Protein 5K86 (pdb70)

Foldseek 3Di:
DDDDDDDDPDDDDDDD/DDDDDDDDPDDDDDDD/DDDDDDDDPDDDDDDD

Secondary structure (DSSP, 8-state):
----------------/----------------/----------------

Sequence (48 aa):
PGPGPGPRPGPGPGPGPGPGPGPRPGPGPGPGPGPGPGPRPGPGPGPG

Radius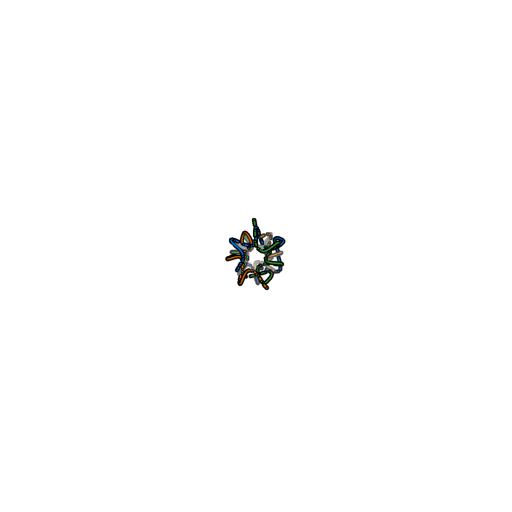 of gyration: 20.11 Å; Cα contacts (8 Å, |Δi|>4): 127; chains: 3; bounding box: 55×11×49 Å

B-factor: mean 10.64, std 6.13, range [3.64, 45.15]

Solvent-accessible surface area: 4493 Å² total

Structure (mmCIF, N/CA/C/O backbone):
data_5K86
#
_entry.id   5K86
#
_cell.length_a   27.490
_cell.length_b   18.240
_cell.length_c   48.840
_cell.angle_alpha   90.00
_cell.angle_beta   91.66
_cell.angle_gamma   90.00
#
_symmetry.space_group_name_H-M   'P 1 21 1'
#
loop_
_entity.id
_entity.type
_entity.pdbx_description
1 polymer 'Aza-glycine containing collagen peptide'
2 non-polymer 'SULFATE ION'
3 water water
#
loop_
_atom_site.group_PDB
_atom_site.id
_atom_site.type_symbol
_atom_site.label_atom_id
_atom_site.label_alt_id
_atom_site.label_comp_id
_atom_site.label_asym_id
_atom_site.label_entity_id
_atom_site.label_seq_id
_atom_site.pdbx_PDB_ins_code
_atom_site.Cartn_x
_atom_site.Cartn_y
_atom_site.Cartn_z
_atom_site.occupancy
_atom_site.B_iso_or_equiv
_atom_site.auth_seq_id
_a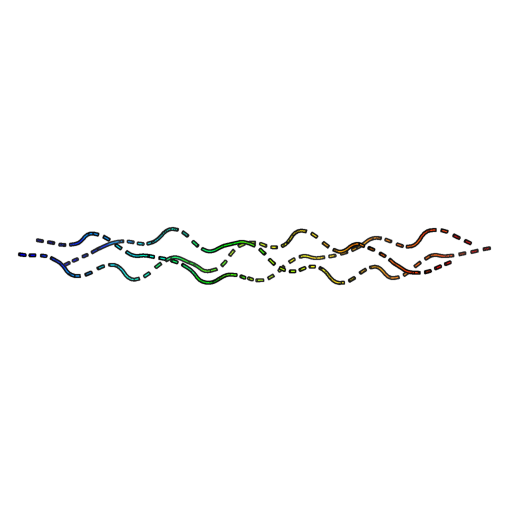tom_site.auth_comp_id
_atom_site.auth_asym_id
_atom_site.auth_atom_id
_atom_site.pdbx_PDB_model_num
ATOM 1 N N . PRO A 1 1 ? -14.118 2.529 -22.950 1.00 16.98 1 PRO A N 1
ATOM 2 C CA . PRO A 1 1 ? -13.441 3.829 -22.917 1.00 15.45 1 PRO A CA 1
ATOM 3 C C . PRO A 1 1 ? -12.362 3.840 -21.842 1.00 13.99 1 PRO A C 1
ATOM 4 O O . PRO A 1 1 ? -12.317 2.907 -21.023 1.00 13.71 1 PRO A O 1
ATOM 32 N N . GLY A 1 3 ? -10.235 4.427 -18.480 1.00 9.28 3 GLY A N 1
ATOM 33 C CA . GLY A 1 3 ? -10.603 4.574 -17.082 1.00 7.42 3 GLY A CA 1
ATOM 34 C C . GLY A 1 3 ? -9.670 5.533 -16.378 1.00 6.74 3 GLY A C 1
ATOM 35 O O . GLY A 1 3 ? -8.591 5.826 -16.860 1.00 7.16 3 GLY A O 1
ATOM 39 N N . PRO A 1 4 ? -10.066 5.960 -15.170 1.00 7.78 4 PRO A N 1
ATOM 40 C CA . PRO A 1 4 ? -9.267 6.924 -14.419 1.00 7.36 4 PRO A CA 1
ATOM 41 C C . PRO A 1 4 ? -8.037 6.242 -13.826 1.00 6.21 4 PRO A C 1
ATOM 42 O O . PRO A 1 4 ? -8.022 5.029 -13.609 1.00 5.79 4 PRO A O 1
ATOM 68 N N . GLY A 1 6 ? -5.431 4.809 -11.141 1.00 5.23 6 GLY A N 1
ATOM 69 C CA . GLY A 1 6 ? -5.644 4.140 -9.873 1.00 4.99 6 GLY A CA 1
ATOM 70 C C . GLY A 1 6 ? -5.244 4.969 -8.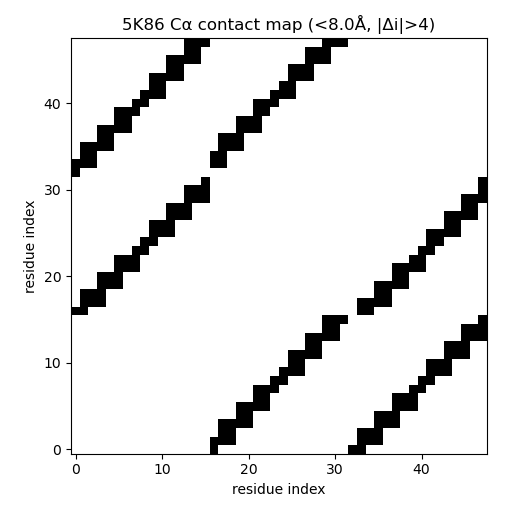661 1.00 5.31 6 GLY A C 1
ATOM 71 O O . GLY A 1 6 ? -4.732 6.071 -8.774 1.00 6.11 6 GLY A O 1
ATOM 75 N N . PRO A 1 7 ? -5.461 4.433 -7.456 1.00 4.94 7 PRO A N 1
ATOM 76 C CA . PRO A 1 7 ? -5.170 5.151 -6.220 1.00 5.62 7 PRO A CA 1
ATOM 77 C C . PRO A 1 7 ? -3.688 5.064 -5.865 1.00 4.99 7 PRO A C 1
ATOM 78 O O . PRO A 1 7 ? -2.929 4.301 -6.486 1.00 4.90 7 PRO A O 1
ATOM 104 N N . GLY A 1 9 ? -0.241 3.984 -4.162 1.00 4.17 9 GLY A N 1
ATOM 105 C CA . GLY A 1 9 ? 0.279 2.698 -3.717 1.00 4.90 9 GLY A CA 1
ATOM 106 C C . GLY A 1 9 ? 0.452 2.616 -2.206 1.00 4.15 9 GLY A C 1
ATOM 107 O O . GLY A 1 9 ? 0.243 3.597 -1.482 1.00 4.73 9 GLY A O 1
ATOM 111 N N . PRO A 1 10 ? 0.876 1.443 -1.732 1.00 3.91 10 PRO A N 1
ATOM 112 C CA . PRO A 1 10 ? 1.151 1.247 -0.305 1.00 4.54 10 PRO A CA 1
ATOM 113 C C . PRO A 1 10 ? 2.427 1.969 0.114 1.00 4.15 10 PRO A C 1
ATOM 114 O O . PRO A 1 10 ? 3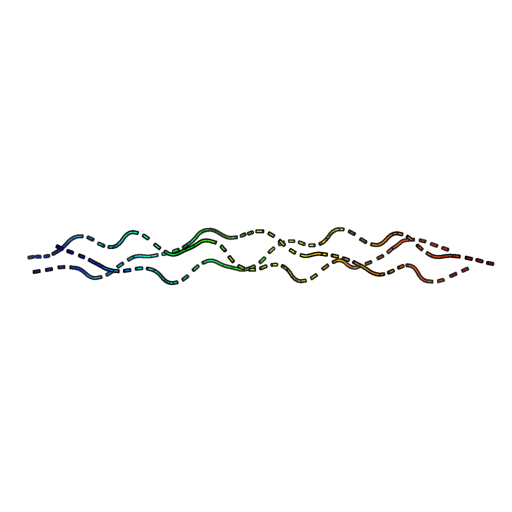.250 2.388 -0.700 1.00 4.89 10 PRO A O 1
ATOM 125 N N . ARG A 1 11 ? 2.600 2.092 1.429 1.00 3.64 11 ARG A N 1
ATOM 126 C CA . ARG A 1 11 ? 3.771 2.735 2.007 1.00 4.63 11 ARG A CA 1
ATOM 127 C C . ARG A 1 11 ? 5.016 1.931 1.749 1.00 4.82 11 ARG A C 1
ATOM 128 O O . ARG A 1 11 ? 5.044 0.705 1.869 1.00 5.21 11 ARG A O 1
ATOM 155 N N . PRO A 1 13 ? 9.285 1.029 1.945 1.00 5.43 13 PRO A N 1
ATOM 156 C CA . PRO A 1 13 ? 10.108 0.314 2.918 1.00 6.19 13 PRO A CA 1
ATOM 157 C C . PRO A 1 13 ? 10.870 1.239 3.840 1.00 6.25 13 PRO A C 1
ATOM 158 O O . PRO A 1 13 ? 10.852 2.459 3.687 1.00 5.99 13 PRO A O 1
ATOM 184 N N . GLY A 1 15 ? 13.821 3.263 5.864 1.00 4.66 15 GLY A N 1
ATOM 185 C CA . GLY A 1 15 ? 15.091 3.883 5.586 1.00 5.18 15 GLY A CA 1
ATOM 186 C C . GLY A 1 15 ? 16.275 3.134 6.146 1.00 4.30 15 GLY A C 1
ATOM 187 O O . GLY A 1 15 ? 16.142 2.117 6.832 1.00 4.85 15 GLY A O 1
ATOM 191 N N . PRO A 1 16 ? 17.478 3.643 5.877 1.00 4.61 16 PRO A N 1
ATOM 192 C CA . PRO A 1 16 ? 18.695 3.001 6.365 1.00 4.55 16 PRO A CA 1
ATOM 193 C C . PRO A 1 16 ? 18.961 3.325 7.823 1.00 4.04 16 PRO A C 1
ATOM 194 O O . PRO A 1 16 ? 18.381 4.264 8.381 1.00 3.94 16 PRO A O 1
ATOM 220 N N . GLY A 1 18 ? 20.547 4.798 11.226 1.00 4.36 18 GLY A N 1
ATOM 221 C CA . GLY A 1 18 ? 21.202 6.021 11.608 1.00 4.61 18 GLY A CA 1
ATOM 222 C C . GLY A 1 18 ? 22.697 5.872 11.770 1.00 4.54 18 GLY A C 1
ATOM 223 O O . GLY A 1 18 ? 23.237 4.747 11.739 1.00 4.74 18 GLY A O 1
ATOM 227 N N . PRO A 1 19 ? 23.401 6.994 11.938 1.00 5.71 19 PRO A N 1
ATOM 228 C CA . PRO A 1 19 ? 24.845 6.936 12.190 1.00 6.39 19 PRO A CA 1
ATOM 229 C C . PRO A 1 19 ? 25.145 6.480 13.622 1.00 6.05 19 PRO A C 1
ATOM 230 O O . PRO A 1 19 ? 24.274 6.430 14.480 1.00 5.91 19 PRO A O 1
ATOM 256 N N . GLY A 1 21 ? 26.088 6.632 17.491 1.00 9.64 21 GLY A N 1
ATOM 257 C CA . GLY A 1 21 ? 25.728 7.602 18.509 1.00 10.75 21 GLY A CA 1
ATOM 258 C C . GLY A 1 21 ? 26.825 8.537 18.954 1.00 11.17 21 GLY A C 1
ATOM 259 O O . GLY A 1 21 ? 27.990 8.408 18.564 1.00 12.09 21 GLY A O 1
ATOM 263 N N . PRO A 1 22 ? 26.492 9.457 19.884 1.00 12.72 22 PRO A N 1
ATOM 264 C CA . PRO A 1 22 ? 27.463 10.453 20.352 1.00 13.59 22 PRO A CA 1
ATOM 265 C C . PRO A 1 22 ? 28.694 9.781 20.957 1.00 12.93 22 PRO A C 1
ATOM 266 O O . PRO A 1 22 ? 2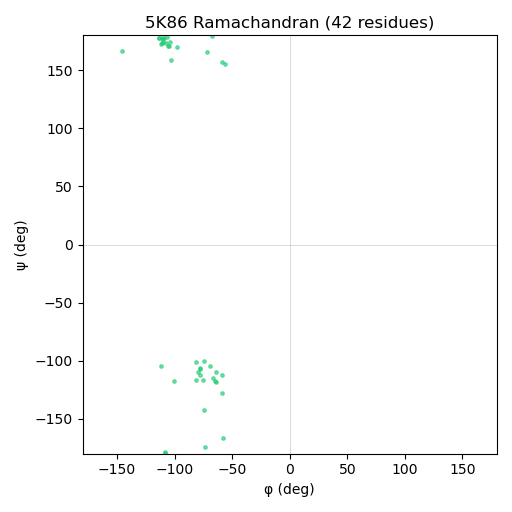8.581 8.786 21.676 1.00 13.77 22 PRO A O 1
ATOM 292 N N . GLY A 1 24 ? 31.596 8.795 23.457 1.00 14.46 24 GLY A N 1
ATOM 293 C CA . GLY A 1 24 ? 31.787 8.802 24.896 1.00 15.37 24 GLY A CA 1
ATOM 294 C C . GLY A 1 24 ? 33.006 9.613 25.313 1.00 17.53 24 GLY A C 1
ATOM 295 O O . GLY A 1 24 ? 33.639 10.252 24.479 1.00 18.42 24 GLY A O 1
ATOM 300 N N . PRO B 1 1 ? -10.874 0.507 -21.271 1.00 12.11 1 PRO B N 1
ATOM 301 C CA . PRO B 1 1 ? -10.103 -0.432 -20.463 1.00 11.04 1 PRO B CA 1
ATOM 302 C C . PRO B 1 1 ? -9.864 0.133 -19.092 1.00 8.85 1 PRO B C 1
ATOM 303 O O . PRO B 1 1 ? -10.166 1.298 -18.868 1.00 9.03 1 PRO B O 1
ATOM 331 N N . GLY B 1 3 ? -7.972 1.912 -16.135 1.00 6.74 3 GLY B N 1
ATOM 332 C CA . GLY B 1 3 ? -7.092 3.061 -16.159 1.00 6.15 3 GLY B CA 1
ATOM 333 C C . GLY B 1 3 ? -5.656 2.744 -15.849 1.00 5.96 3 GLY B C 1
ATOM 334 O O . GLY B 1 3 ? -5.304 1.620 -15.476 1.00 6.44 3 GLY B O 1
ATOM 338 N N . PRO B 1 4 ? -4.777 3.738 -16.017 1.00 6.47 4 PRO B N 1
ATOM 339 C CA . PRO B 1 4 ? -3.379 3.571 -15.637 1.00 6.69 4 PRO B CA 1
ATOM 340 C C . PRO B 1 4 ? -3.179 3.383 -14.140 1.00 5.91 4 PRO B C 1
ATOM 341 O O . PRO B 1 4 ? -4.052 3.686 -13.354 1.00 6.00 4 PRO B O 1
ATOM 367 N N . GLY B 1 6 ? -1.937 4.101 -10.330 1.00 6.29 6 GLY B N 1
ATOM 368 C CA . GLY B 1 6 ? -1.816 5.285 -9.506 1.00 5.45 6 GLY B CA 1
ATOM 369 C C . GLY B 1 6 ? -0.391 5.713 -9.264 1.00 5.00 6 GLY B C 1
ATOM 370 O O . GLY B 1 6 ? 0.570 5.082 -9.736 1.00 5.79 6 GLY B O 1
ATOM 374 N N . PRO B 1 7 ? -0.231 6.786 -8.492 1.00 5.59 7 PRO B N 1
ATOM 375 C CA . PRO B 1 7 ? 1.101 7.252 -8.149 1.00 6.17 7 PRO B CA 1
ATOM 376 C C . PRO B 1 7 ? 1.750 6.418 -7.042 1.00 5.80 7 PRO B C 1
ATOM 377 O O . PRO B 1 7 ? 1.075 5.662 -6.342 1.00 5.04 7 PRO B O 1
ATOM 403 N N . GLY B 1 9 ? 3.217 5.176 -3.524 1.00 4.20 9 GLY B N 1
ATOM 404 C CA . GLY B 1 9 ? 2.737 5.349 -2.170 1.00 4.65 9 GLY B CA 1
ATOM 405 C C . GLY B 1 9 ? 3.634 6.206 -1.301 1.00 5.19 9 GLY B C 1
ATOM 406 O O . GLY B 1 9 ? 4.730 6.617 -1.711 1.00 5.39 9 GLY B O 1
ATOM 410 N N . PRO B 1 10 ? 3.191 6.425 -0.061 1.00 4.97 10 PRO B N 1
ATOM 411 C CA . PRO B 1 10 ? 3.968 7.163 0.936 1.00 4.82 10 PRO B CA 1
ATOM 412 C C . PRO B 1 10 ? 5.332 6.550 1.158 1.00 4.75 10 PRO B C 1
ATOM 413 O O . PRO B 1 10 ? 5.523 5.367 0.954 1.00 5.42 10 PRO B O 1
ATOM 424 N N . ARG B 1 11 ? 6.265 7.373 1.622 1.00 5.38 11 ARG B N 1
ATOM 425 C CA . ARG B 1 11 ? 7.559 6.831 1.990 1.00 6.02 11 ARG B CA 1
ATOM 426 C C . ARG B 1 11 ? 7.455 6.061 3.295 1.00 5.18 11 ARG B C 1
ATOM 427 O O . ARG B 1 11 ? 6.612 6.295 4.139 1.00 5.18 11 ARG B O 1
ATOM 454 N N . PRO B 1 13 ? 8.924 3.830 6.731 1.00 4.32 13 PRO B N 1
ATOM 455 C CA . PRO B 1 13 ? 9.336 4.204 8.078 1.00 4.66 13 PRO B CA 1
ATOM 456 C C . PRO B 1 13 ? 10.749 4.724 8.154 1.00 4.55 13 PRO B C 1
ATOM 457 O O . PRO B 1 13 ? 11.600 4.282 7.389 1.00 4.62 13 PRO B O 1
ATOM 483 N N . GLY B 1 15 ? 14.508 4.629 9.331 1.00 3.77 15 GLY B N 1
ATOM 484 C CA . GLY B 1 15 ? 15.367 3.474 9.549 1.00 3.69 15 GLY B CA 1
ATOM 485 C C . GLY B 1 15 ? 15.597 3.234 11.036 1.00 4.16 15 GLY B C 1
ATOM 486 O O . GLY B 1 15 ? 15.233 4.026 11.936 1.00 4.79 15 GLY B O 1
ATOM 490 N N . PRO B 1 16 ? 16.273 2.109 11.323 1.00 5.25 16 PRO B N 1
ATOM 491 C CA . PRO B 1 16 ? 16.612 1.784 12.691 1.00 6.22 16 PRO B CA 1
ATOM 492 C C . PRO B 1 16 ? 17.624 2.774 13.299 1.00 5.11 16 PRO B C 1
ATOM 493 O O . PRO B 1 16 ? 18.388 3.437 12.616 1.00 4.73 16 PRO B O 1
ATOM 519 N N . GLY B 1 18 ? 21.071 3.947 14.837 1.00 5.57 18 GLY B N 1
ATOM 520 C CA . GLY B 1 18 ? 22.429 3.576 14.517 1.00 5.69 18 GLY B CA 1
ATOM 521 C C . GLY B 1 18 ? 23.082 2.757 15.603 1.00 6.47 18 GLY B C 1
ATOM 522 O O . GLY B 1 18 ? 22.523 2.556 16.691 1.00 7.12 18 GLY B O 1
ATOM 526 N N . PRO B 1 19 ? 24.293 2.283 15.334 1.00 7.28 19 PRO B N 1
ATOM 527 C CA . PRO B 1 19 ? 25.075 1.593 16.360 1.00 8.49 19 PRO B CA 1
ATOM 528 C C . PRO B 1 19 ? 25.434 2.508 17.518 1.00 8.08 19 PRO B C 1
ATOM 529 O O . PRO B 1 19 ? 25.438 3.716 17.426 1.00 8.72 19 PRO B O 1
ATOM 555 N N . GLY B 1 21 ? 27.530 4.747 20.006 1.00 14.03 21 GLY B N 1
ATOM 556 C CA . GLY B 1 21 ? 28.665 5.647 19.897 1.00 13.78 21 GLY B CA 1
ATOM 557 C C . GLY B 1 21 ? 29.928 4.976 20.405 1.00 13.17 21 GLY B C 1
ATOM 558 O O . GLY B 1 21 ? 29.848 4.023 21.186 1.00 13.95 21 GLY B O 1
ATOM 562 N N . PRO B 1 22 ? 31.110 5.467 19.985 1.00 12.34 22 PRO B N 1
ATOM 563 C CA . PRO B 1 22 ? 32.361 4.870 20.448 1.00 13.56 22 PRO B CA 1
ATOM 564 C C . PRO B 1 22 ? 32.647 5.262 21.901 1.00 15.20 22 PRO B C 1
ATOM 565 O O . PRO B 1 22 ? 32.329 6.384 22.310 1.00 16.31 22 PRO B O 1
ATOM 591 N N . GLY B 1 24 ? 34.728 6.356 25.307 1.00 18.07 24 GLY B N 1
ATOM 592 C CA . GLY B 1 24 ? 35.857 7.203 25.647 1.00 18.46 24 GLY B CA 1
ATOM 593 C C . GLY B 1 24 ? 35.981 7.342 27.150 1.00 20.71 24 GLY B C 1
ATOM 594 O O . GLY B 1 24 ? 35.022 7.106 27.873 1.00 22.70 24 GLY B O 1
ATOM 599 N N . PRO C 1 1 ? -19.958 3.716 -18.095 1.00 26.08 1 PRO C N 1
ATOM 600 C CA . PRO C 1 1 ? -19.385 4.455 -19.212 1.00 24.25 1 PRO C CA 1
ATOM 601 C C . PRO C 1 1 ? -17.839 4.553 -19.205 1.00 19.97 1 PRO C C 1
ATOM 602 O O . PRO C 1 1 ? -17.241 3.918 -20.063 1.00 19.72 1 PRO C O 1
ATOM 630 N N . GLY C 1 3 ? -14.007 3.466 -18.332 1.00 8.73 3 GLY C N 1
ATOM 631 C CA . GLY C 1 3 ? -13.428 2.197 -17.934 1.00 8.21 3 GLY C CA 1
ATOM 632 C C . GLY C 1 3 ? -13.241 2.134 -16.430 1.00 6.95 3 GLY C C 1
ATOM 633 O O . GLY C 1 3 ? -13.299 3.169 -15.736 1.00 8.00 3 GLY C O 1
ATOM 637 N N . PRO C 1 4 ? -12.910 0.929 -15.908 1.00 6.55 4 PRO C N 1
ATOM 638 C CA . PRO C 1 4 ? -12.652 0.809 -14.468 1.00 6.56 4 PRO C CA 1
ATOM 639 C C . PRO C 1 4 ? -11.440 1.616 -14.034 1.00 5.82 4 PRO C C 1
ATOM 640 O O . PRO C 1 4 ? -10.522 1.85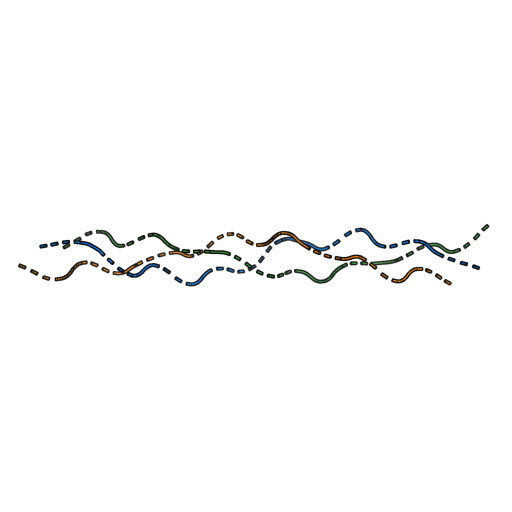8 -14.816 1.00 6.23 4 PRO C O 1
ATOM 666 N N . GLY C 1 6 ? -7.806 2.349 -12.526 1.00 5.10 6 GLY C N 1
ATOM 667 C CA . GLY C 1 6 ? -6.566 1.627 -12.617 1.00 5.61 6 GLY C CA 1
ATOM 668 C C . GLY C 1 6 ? -6.155 1.014 -11.287 1.00 5.39 6 GLY C C 1
ATOM 669 O O . GLY C 1 6 ? -6.775 1.217 -10.242 1.00 4.81 6 GLY C O 1
ATOM 673 N N . PRO C 1 7 ? -5.091 0.223 -11.311 1.00 6.46 7 PRO C N 1
ATOM 674 C CA . PRO C 1 7 ? -4.633 -0.427 -10.081 1.00 6.94 7 PRO C CA 1
ATOM 675 C C . PRO C 1 7 ? -3.871 0.540 -9.214 1.00 5.33 7 PRO C C 1
ATOM 676 O O . PRO C 1 7 ? -3.503 1.629 -9.656 1.00 5.21 7 PRO C O 1
ATOM 702 N N . GLY C 1 9 ? -0.898 2.398 -7.326 1.00 4.85 9 GLY C N 1
ATOM 703 C CA . GLY C 1 9 ? 0.446 2.709 -7.735 1.00 5.30 9 GLY C CA 1
ATOM 704 C C . GLY C 1 9 ? 1.481 1.819 -7.114 1.00 4.39 9 GLY C C 1
ATOM 705 O O . GLY C 1 9 ? 1.184 1.049 -6.171 1.00 4.70 9 GLY C O 1
ATOM 709 N N . PRO C 1 10 ? 2.730 1.970 -7.538 1.00 4.56 10 PRO C N 1
ATOM 710 C CA . PRO C 1 10 ? 3.833 1.262 -6.910 1.00 4.86 10 PRO C CA 1
ATOM 711 C C . PRO C 1 10 ? 3.927 1.601 -5.435 1.00 4.37 10 PRO C C 1
ATOM 712 O O . PRO C 1 10 ? 3.517 2.669 -4.975 1.00 4.66 10 PRO C O 1
ATOM 723 N N . ARG C 1 11 ? 4.532 0.716 -4.684 1.00 4.49 11 ARG C N 1
ATOM 724 C CA . ARG C 1 11 ? 4.881 0.984 -3.315 1.00 4.63 11 ARG C CA 1
ATOM 725 C C . ARG C 1 11 ? 5.794 2.209 -3.277 1.00 5.06 11 ARG C C 1
ATOM 726 O O . ARG C 1 11 ? 6.654 2.404 -4.135 1.00 6.12 11 ARG C O 1
ATOM 753 N N . PRO C 1 13 ? 8.529 4.991 -1.610 1.00 6.38 13 PRO C N 1
ATOM 754 C CA . PRO C 1 13 ? 9.991 4.863 -1.516 1.00 7.24 13 PRO C CA 1
ATOM 755 C C . PRO C 1 13 ? 10.468 4.703 -0.084 1.00 7.39 13 PRO C C 1
ATOM 756 O O . PRO C 1 13 ? 9.691 4.796 0.861 1.00 5.93 13 PRO C O 1
ATOM 782 N N . GLY C 1 15 ? 11.987 5.164 3.605 1.00 5.17 15 GLY C N 1
ATOM 783 C CA . GLY C 1 15 ? 11.940 6.189 4.628 1.00 4.75 15 GLY C CA 1
ATOM 784 C C . GLY C 1 15 ? 13.248 6.912 4.829 1.00 4.44 15 GLY C C 1
ATOM 785 O O . GLY C 1 15 ? 14.289 6.592 4.245 1.00 5.02 15 GLY C O 1
ATOM 789 N N . PRO C 1 16 ? 13.208 7.913 5.718 1.00 5.04 16 PRO C N 1
ATOM 790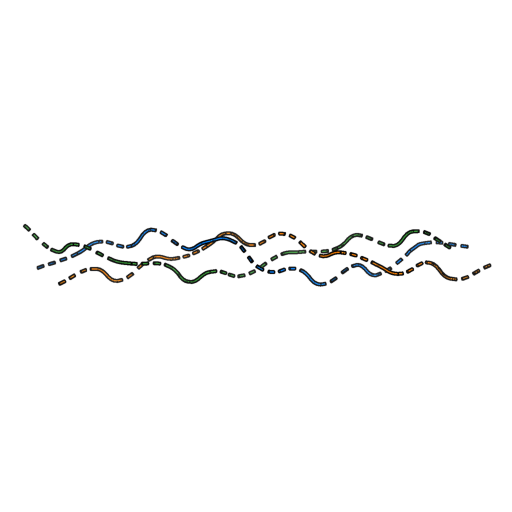 C CA . PRO C 1 16 ? 14.400 8.655 6.076 1.00 6.18 16 PRO C CA 1
ATOM 791 C C . PRO C 1 16 ? 15.402 7.832 6.883 1.00 4.92 16 PRO C C 1
ATOM 792 O O . PRO C 1 16 ? 15.048 6.780 7.417 1.00 4.56 16 PRO C O 1
ATOM 818 N N . GLY C 1 18 ? 17.468 6.492 9.990 1.00 4.42 18 GLY C N 1
ATOM 819 C CA . GLY C 1 18 ? 17.226 6.367 11.410 1.00 4.65 18 GLY C CA 1
ATOM 820 C C . GLY C 1 18 ? 17.990 7.394 12.214 1.00 5.62 18 GLY C C 1
ATOM 821 O O . GLY C 1 18 ? 18.861 8.105 11.712 1.00 5.84 18 GLY C O 1
ATOM 825 N N . PRO C 1 19 ? 17.678 7.470 13.516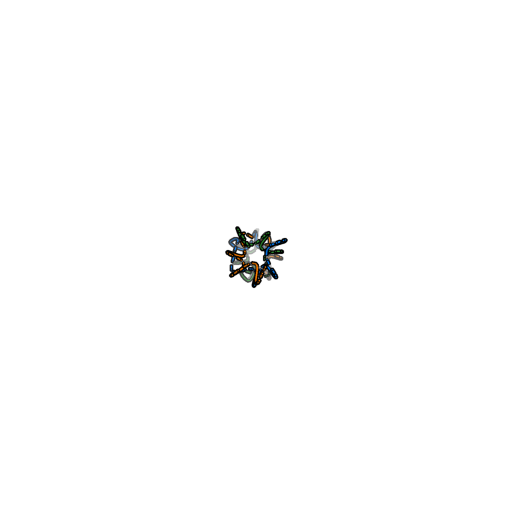 1.00 5.68 19 PRO C N 1
ATOM 826 C CA . PRO C 1 19 ? 18.359 8.410 14.375 1.00 6.26 19 PRO C CA 1
ATOM 827 C C . PRO C 1 19 ? 19.752 7.875 14.740 1.00 6.67 19 PRO C C 1
ATOM 828 O O . PRO C 1 19 ? 20.048 6.700 14.634 1.00 6.37 19 PRO C O 1
ATOM 854 N N . GLY C 1 21 ? 22.673 6.430 16.986 1.00 8.53 21 GLY C N 1
ATOM 855 C CA . GLY C 1 21 ? 22.636 5.381 17.989 1.00 8.64 21 GLY C CA 1
ATOM 856 C C . GLY C 1 21 ? 22.781 5.890 19.424 1.00 10.35 21 GLY C C 1
ATOM 857 O O . GLY C 1 21 ? 22.876 7.104 19.694 1.00 10.81 21 GLY C O 1
ATOM 861 N N . PRO C 1 22 ? 22.771 4.948 20.378 1.00 11.68 22 PRO C N 1
ATOM 862 C CA . PRO C 1 22 ? 22.913 5.229 21.800 1.00 13.60 22 PRO C CA 1
ATOM 863 C C . PRO C 1 22 ? 24.221 5.931 22.115 1.00 14.37 22 PRO C C 1
ATOM 864 O O . PRO C 1 22 ? 25.233 5.728 21.415 1.00 12.99 22 PRO C O 1
ATOM 890 N N . GLY C 1 24 ? 27.787 6.786 23.420 1.00 17.48 24 GLY C N 1
ATOM 891 C CA . GLY C 1 24 ? 28.961 5.965 23.636 1.00 18.58 24 GLY C CA 1
ATOM 892 C C . GLY C 1 24 ? 29.376 5.941 25.099 1.00 19.82 24 GLY C C 1
ATOM 893 O O . GLY C 1 24 ? 30.067 5.025 25.535 1.00 21.39 24 GLY C O 1
#